Protein AF-A0A935WE87-F1 (afdb_monomer)

Nearest PDB structures (foldseek):
  7uy5-assembly1_J  TM=5.807E-01  e=2.670E-03  Tetrahymena thermophila
  8s92-assembly1_F  TM=5.643E-01  e=6.638E-02  Homo sapiens
  8s91-assembly1_F  TM=5.243E-01  e=5.208E-02  Homo sapiens
  7yox-assembly1_E  TM=4.689E-01  e=5.541E-01  Homo sapiens
  2g3d-assembly1_B  TM=1.998E-01  e=5.222E+00  Aequorea victoria

Structure (mmCIF, N/CA/C/O backbone):
data_AF-A0A935WE87-F1
#
_entry.id   AF-A0A935WE87-F1
#
loop_
_atom_site.group_PDB
_atom_site.id
_atom_site.type_symbol
_atom_site.label_atom_id
_atom_site.label_alt_id
_atom_site.label_comp_id
_atom_site.label_asym_id
_atom_site.label_entity_id
_atom_site.label_seq_id
_atom_site.pdbx_PDB_ins_code
_atom_site.Cartn_x
_atom_site.Cartn_y
_atom_site.Cartn_z
_atom_site.occupancy
_atom_site.B_iso_or_equiv
_atom_site.auth_seq_id
_atom_site.auth_comp_id
_atom_site.auth_asym_id
_atom_site.auth_atom_id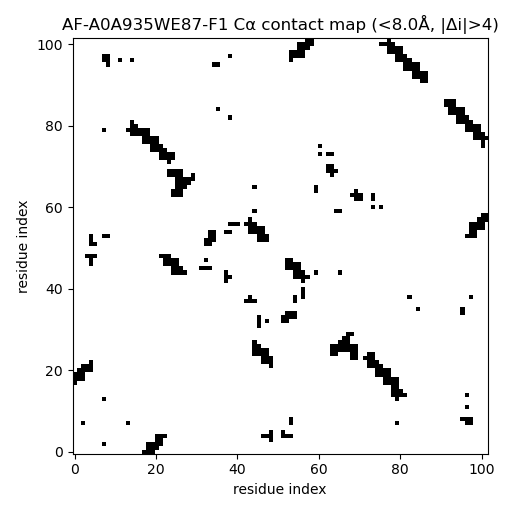
_atom_site.pdbx_PDB_model_num
ATOM 1 N N . MET A 1 1 ? -16.701 2.664 -4.272 1.00 92.69 1 MET A N 1
ATOM 2 C CA . MET A 1 1 ? -16.340 4.039 -3.865 1.00 92.69 1 MET A CA 1
ATOM 3 C C . MET A 1 1 ? -14.937 4.315 -4.362 1.00 92.69 1 MET A C 1
ATOM 5 O O . MET A 1 1 ? -14.079 3.482 -4.104 1.00 92.69 1 MET A O 1
ATOM 9 N N . THR A 1 2 ? -14.718 5.409 -5.086 1.00 96.88 2 THR A N 1
ATOM 10 C CA . THR A 1 2 ? -13.391 5.769 -5.610 1.00 96.88 2 THR A CA 1
ATOM 11 C C . THR A 1 2 ? -12.675 6.690 -4.630 1.00 96.88 2 THR A C 1
ATOM 13 O O . THR A 1 2 ? -13.302 7.620 -4.127 1.00 96.88 2 THR A O 1
ATOM 16 N N . VAL A 1 3 ? -11.402 6.415 -4.346 1.00 97.94 3 VAL A N 1
ATOM 17 C CA . VAL A 1 3 ? -10.561 7.190 -3.419 1.00 97.94 3 VAL A CA 1
ATOM 18 C C . VAL A 1 3 ? -9.139 7.343 -3.957 1.00 97.94 3 VAL A C 1
ATOM 20 O O . VAL A 1 3 ? -8.722 6.576 -4.826 1.00 97.94 3 VAL A O 1
ATOM 23 N N . THR A 1 4 ? -8.392 8.304 -3.417 1.00 98.19 4 THR A N 1
ATOM 24 C CA . THR A 1 4 ? -6.954 8.491 -3.684 1.00 98.19 4 THR A CA 1
ATOM 25 C C . THR A 1 4 ? -6.082 7.793 -2.639 1.00 98.19 4 THR A C 1
ATOM 27 O O . THR A 1 4 ? -6.566 7.423 -1.564 1.00 98.19 4 THR A O 1
ATOM 30 N N . VAL A 1 5 ? -4.778 7.655 -2.916 1.00 97.81 5 VAL A N 1
ATOM 31 C CA . VAL A 1 5 ? -3.800 7.153 -1.927 1.00 97.81 5 VAL A CA 1
ATOM 32 C C . VAL A 1 5 ? -3.806 8.036 -0.681 1.00 97.81 5 VAL A C 1
ATOM 34 O O . VAL A 1 5 ? -3.916 7.527 0.434 1.00 97.81 5 VAL A O 1
ATOM 37 N N . HIS A 1 6 ? -3.811 9.356 -0.871 1.00 97.56 6 HIS A N 1
ATOM 38 C CA . HIS A 1 6 ? -3.872 10.319 0.222 1.00 97.56 6 HIS A CA 1
ATOM 39 C C . HIS A 1 6 ? -5.069 10.087 1.154 1.00 97.56 6 HIS A C 1
ATOM 41 O O . HIS A 1 6 ? -4.930 10.083 2.378 1.00 97.56 6 HIS A O 1
ATOM 47 N N . GLN A 1 7 ? -6.258 9.844 0.593 1.00 97.81 7 GLN A N 1
ATOM 48 C CA . GLN A 1 7 ? -7.461 9.582 1.387 1.00 97.81 7 GLN A CA 1
ATOM 49 C C . GLN A 1 7 ? -7.347 8.280 2.182 1.00 97.81 7 GLN A C 1
ATOM 51 O O . GLN A 1 7 ? -7.739 8.254 3.347 1.00 97.81 7 GLN A O 1
ATOM 56 N N . VAL A 1 8 ? -6.774 7.224 1.596 1.00 97.25 8 VAL A N 1
ATOM 57 C CA . VAL A 1 8 ? -6.531 5.956 2.306 1.00 97.25 8 VAL A CA 1
ATOM 58 C C . VAL A 1 8 ? -5.612 6.155 3.509 1.00 97.25 8 VAL A C 1
ATOM 60 O O . VAL A 1 8 ? -5.829 5.512 4.528 1.00 97.25 8 VAL A O 1
ATOM 63 N N . LEU A 1 9 ? -4.614 7.037 3.408 1.00 95.44 9 LEU A N 1
ATOM 64 C CA . LEU A 1 9 ? -3.634 7.282 4.471 1.00 95.44 9 LEU A CA 1
ATOM 65 C C . LEU A 1 9 ? -4.127 8.235 5.568 1.00 95.44 9 LEU A C 1
ATOM 67 O O . LEU A 1 9 ? -3.600 8.208 6.679 1.00 95.44 9 LEU A O 1
ATOM 71 N N . THR A 1 10 ? -5.083 9.112 5.256 1.00 95.88 10 THR A N 1
ATOM 72 C CA . THR A 1 10 ? -5.496 10.211 6.149 1.00 95.88 10 THR A CA 1
ATOM 73 C C . THR A 1 10 ? -6.924 10.094 6.668 1.00 95.88 10 THR A C 1
ATOM 75 O O . THR A 1 10 ? -7.314 10.879 7.532 1.00 95.88 10 THR A O 1
ATOM 78 N N . THR A 1 11 ? -7.713 9.131 6.178 1.00 97.00 11 THR A N 1
ATOM 79 C CA . THR A 1 11 ? -9.136 8.988 6.522 1.00 97.00 11 THR A CA 1
ATOM 80 C C . THR A 1 11 ? -9.401 7.679 7.284 1.00 97.00 11 THR A C 1
ATOM 82 O O . THR A 1 11 ? -9.693 6.643 6.674 1.00 97.00 11 THR A O 1
ATOM 85 N N . PRO A 1 12 ? -9.399 7.702 8.634 1.00 94.75 12 PRO A N 1
ATOM 86 C CA . PRO A 1 12 ? -9.635 6.511 9.457 1.00 94.75 12 PRO A CA 1
ATOM 87 C C . PRO A 1 12 ? -10.984 5.823 9.213 1.00 94.75 12 PRO A C 1
ATOM 89 O O . PRO A 1 12 ? -11.104 4.610 9.360 1.00 94.75 12 PRO A O 1
ATOM 92 N N . SER A 1 13 ? -12.015 6.573 8.807 1.00 96.88 13 SER A N 1
ATOM 93 C CA . SER A 1 13 ? -13.359 6.030 8.552 1.00 96.88 13 SER A CA 1
ATOM 94 C C . SER A 1 13 ? -13.449 5.132 7.310 1.00 96.88 13 SER A C 1
ATOM 96 O O . SER A 1 13 ? -14.471 4.468 7.113 1.00 96.88 13 SER A O 1
ATOM 98 N N . LEU A 1 14 ? -12.392 5.073 6.488 1.00 97.31 14 LEU A N 1
ATOM 99 C CA . LEU A 1 14 ? -12.295 4.131 5.372 1.00 97.31 14 LEU A CA 1
ATOM 100 C C . LEU A 1 14 ? -11.929 2.714 5.818 1.00 97.31 14 LEU A C 1
ATOM 102 O O . LEU A 1 14 ? -12.151 1.781 5.050 1.00 97.31 14 LEU A O 1
ATOM 106 N N . THR A 1 15 ? -11.407 2.520 7.032 1.00 97.31 15 THR A N 1
ATOM 107 C CA . THR A 1 15 ? -11.024 1.192 7.528 1.00 97.31 15 THR A CA 1
ATOM 108 C C . THR A 1 15 ? -12.209 0.217 7.468 1.00 97.31 15 THR A C 1
ATOM 110 O O . THR A 1 15 ? -13.322 0.508 7.907 1.00 97.31 15 THR A O 1
ATOM 113 N N . GLY A 1 16 ? -11.974 -0.953 6.872 1.00 97.19 16 GLY A N 1
ATOM 114 C CA . GLY A 1 16 ? -12.969 -1.990 6.600 1.00 97.19 16 GLY A CA 1
ATOM 115 C C . GLY A 1 16 ? -13.822 -1.760 5.346 1.00 97.19 16 GLY A C 1
ATOM 116 O O . GLY A 1 16 ? -14.633 -2.620 5.004 1.00 97.19 16 GLY A O 1
ATOM 117 N N . LYS A 1 17 ? -13.675 -0.632 4.638 1.00 98.06 17 LYS A N 1
ATOM 118 C CA . LYS A 1 17 ? -14.428 -0.346 3.407 1.00 98.06 17 LYS A CA 1
ATOM 119 C C . LYS A 1 17 ? -13.715 -0.898 2.176 1.00 98.06 17 LYS A C 1
ATOM 121 O O . LYS A 1 17 ? -12.491 -0.850 2.075 1.00 98.06 17 LYS A O 1
ATOM 126 N N . SER A 1 18 ? -14.508 -1.370 1.214 1.00 98.00 18 SER A N 1
ATOM 127 C CA . SER A 1 18 ? -14.032 -1.695 -0.132 1.00 98.00 18 SER A CA 1
ATOM 128 C C . SER A 1 18 ? -13.967 -0.425 -0.977 1.00 98.00 18 SER A C 1
ATOM 130 O O . SER A 1 18 ? -14.971 0.276 -1.143 1.00 98.00 18 SER A O 1
ATOM 132 N N . VAL A 1 19 ? -12.798 -0.149 -1.543 1.00 98.19 19 VAL A N 1
ATOM 133 C CA . VAL A 1 19 ? -12.514 1.053 -2.327 1.00 98.19 19 VAL A CA 1
ATOM 134 C C . VAL A 1 19 ? -11.922 0.698 -3.689 1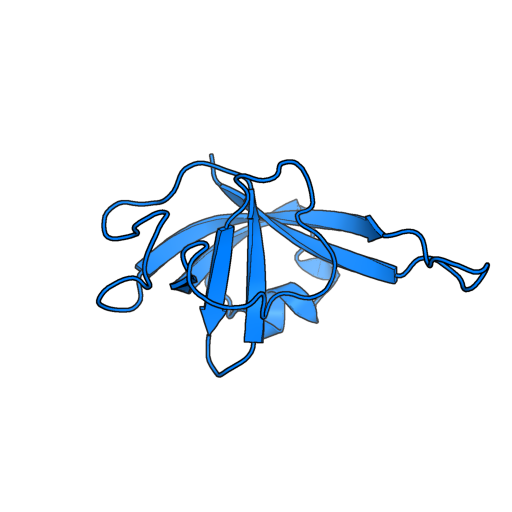.00 98.19 19 VAL A C 1
ATOM 136 O O . VAL A 1 19 ? -11.299 -0.347 -3.853 1.00 98.19 19 VAL A O 1
ATOM 139 N N . SER A 1 20 ? -12.140 1.577 -4.662 1.00 98.00 20 SER A N 1
ATOM 140 C CA . SER A 1 20 ? -11.465 1.589 -5.957 1.00 98.00 20 SER A CA 1
ATOM 141 C C . SER A 1 20 ? -10.421 2.694 -5.925 1.00 98.00 20 SER A C 1
ATOM 143 O O . SER A 1 20 ? -10.746 3.825 -5.567 1.00 98.00 20 SER A O 1
ATOM 145 N N . ILE A 1 21 ? -9.189 2.380 -6.292 1.00 97.75 21 ILE A N 1
ATOM 146 C CA . ILE A 1 21 ? -8.061 3.306 -6.201 1.00 97.75 21 ILE A CA 1
ATOM 147 C C . ILE A 1 21 ? -7.166 3.156 -7.423 1.00 97.75 21 ILE A C 1
ATOM 149 O O . ILE A 1 21 ? -6.950 2.042 -7.900 1.00 97.75 21 ILE A O 1
ATOM 153 N N . THR A 1 22 ? -6.681 4.284 -7.931 1.00 97.81 22 THR A N 1
ATOM 154 C CA . THR A 1 22 ? -5.792 4.350 -9.091 1.00 97.81 22 THR A CA 1
ATOM 155 C C . THR A 1 22 ? -4.422 4.840 -8.652 1.00 97.81 22 THR A C 1
ATOM 157 O O . THR A 1 22 ? -4.343 5.765 -7.852 1.00 97.81 22 THR A O 1
ATOM 160 N N . GLY A 1 23 ? -3.362 4.229 -9.174 1.00 96.94 23 GLY A N 1
ATOM 16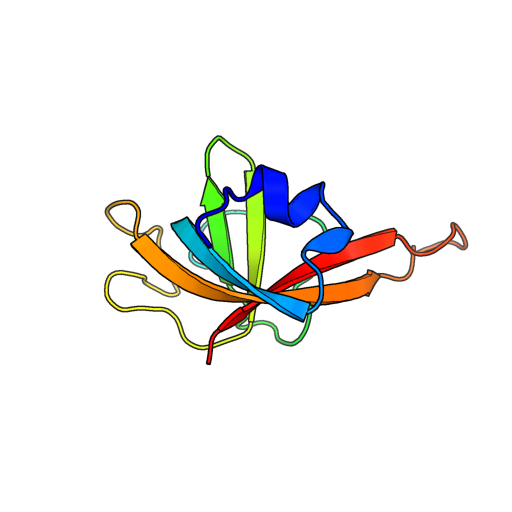1 C CA . GLY A 1 23 ? -1.989 4.644 -8.906 1.00 96.94 23 GLY A CA 1
ATOM 162 C C . GLY A 1 23 ? -0.970 3.825 -9.691 1.00 96.94 23 GLY A C 1
ATOM 163 O O . GLY A 1 23 ? -1.325 2.897 -10.420 1.00 96.94 23 GLY A O 1
ATOM 164 N N . THR A 1 24 ? 0.303 4.158 -9.542 1.00 96.88 24 THR A N 1
ATOM 165 C CA . THR A 1 24 ? 1.426 3.433 -10.138 1.00 96.88 24 THR A CA 1
ATOM 166 C C . THR A 1 24 ? 1.859 2.315 -9.198 1.00 96.88 24 THR A C 1
ATOM 168 O O . THR A 1 24 ? 2.152 2.553 -8.027 1.00 96.88 24 THR A O 1
ATOM 171 N N . CYS A 1 25 ? 1.924 1.079 -9.688 1.00 95.44 25 CYS A N 1
ATOM 172 C CA . CYS A 1 25 ? 2.543 0.006 -8.915 1.00 95.44 25 CYS A CA 1
ATOM 173 C C . CYS A 1 25 ? 4.049 0.234 -8.873 1.00 95.44 25 CYS A C 1
ATOM 175 O O . CYS A 1 25 ? 4.669 0.332 -9.930 1.00 95.44 25 CYS A O 1
ATOM 177 N N . LEU A 1 26 ? 4.646 0.243 -7.686 1.00 94.06 26 LEU A N 1
ATOM 178 C CA . LEU A 1 26 ? 6.095 0.249 -7.536 1.00 94.06 26 LEU A CA 1
ATOM 179 C C . LEU A 1 26 ? 6.576 -1.169 -7.220 1.00 94.06 26 LEU A C 1
ATOM 181 O O . LEU A 1 26 ? 6.184 -1.770 -6.215 1.00 94.06 26 LEU A O 1
ATOM 185 N N . GLY A 1 27 ? 7.432 -1.698 -8.092 1.00 80.62 27 GLY A N 1
ATOM 186 C CA . GLY A 1 27 ? 8.179 -2.924 -7.832 1.00 80.62 27 GLY A CA 1
ATOM 187 C C . GLY A 1 27 ? 9.324 -2.710 -6.834 1.00 80.62 27 GLY A C 1
ATOM 188 O O . GLY A 1 27 ? 9.686 -1.581 -6.512 1.00 80.62 27 GLY A O 1
ATOM 189 N N . TYR A 1 28 ? 9.950 -3.796 -6.383 1.00 79.44 28 TYR A N 1
ATOM 190 C CA . TYR A 1 28 ? 11.002 -3.774 -5.355 1.00 79.44 28 TYR A CA 1
ATOM 191 C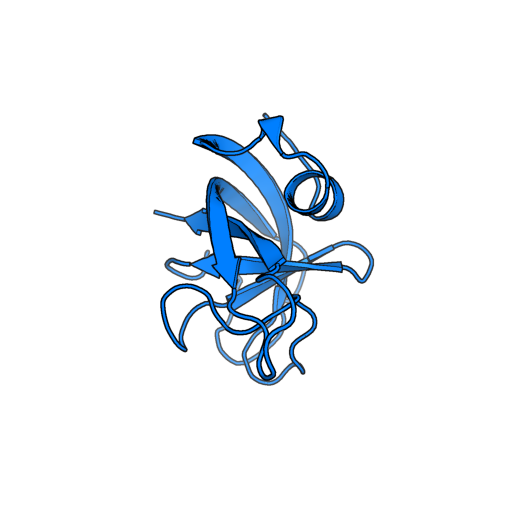 C . TYR A 1 28 ? 12.314 -3.089 -5.779 1.00 79.44 28 TYR A C 1
ATOM 193 O O . TYR A 1 28 ? 13.189 -2.890 -4.940 1.00 79.44 28 TYR A O 1
ATOM 201 N N . SER A 1 29 ? 12.499 -2.770 -7.066 1.00 83.38 29 SER A N 1
ATOM 202 C CA . SER A 1 29 ? 13.655 -1.985 -7.536 1.00 83.38 29 SER A CA 1
ATOM 203 C C . SER A 1 29 ? 13.538 -0.500 -7.199 1.00 83.38 29 SER A C 1
ATOM 205 O O . SER A 1 29 ? 14.537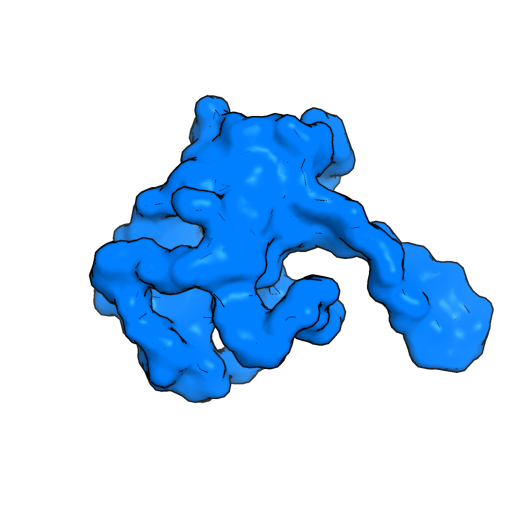 0.217 -7.225 1.00 83.38 29 SER A O 1
ATOM 207 N N . VAL A 1 30 ? 12.326 -0.039 -6.886 1.00 85.50 30 VAL A N 1
ATOM 208 C CA . VAL A 1 30 ? 12.069 1.327 -6.449 1.00 85.50 30 VAL A CA 1
ATOM 209 C C . VAL A 1 30 ? 12.282 1.390 -4.938 1.00 85.50 30 VAL A C 1
ATOM 211 O O . VAL A 1 30 ? 11.777 0.518 -4.224 1.00 85.50 30 VAL A O 1
ATOM 214 N N . PRO A 1 31 ? 12.992 2.411 -4.424 1.00 87.31 31 PRO A N 1
ATOM 215 C CA . PRO A 1 31 ? 13.069 2.645 -2.990 1.00 87.31 31 PRO A CA 1
ATOM 216 C C . PRO A 1 31 ? 11.680 2.684 -2.348 1.00 87.31 31 PRO A C 1
ATOM 218 O O . PRO A 1 31 ? 10.709 3.142 -2.951 1.00 87.31 31 PRO A O 1
ATOM 221 N N . THR A 1 32 ? 11.581 2.217 -1.107 1.00 89.88 32 THR A N 1
ATOM 222 C CA . THR A 1 32 ? 10.329 2.275 -0.353 1.00 89.88 32 THR A CA 1
ATOM 223 C C . THR A 1 32 ? 9.892 3.726 -0.145 1.00 89.88 32 THR A C 1
ATOM 225 O O . THR A 1 32 ? 10.585 4.497 0.515 1.00 89.88 32 THR A O 1
ATOM 228 N N . VAL A 1 33 ? 8.725 4.069 -0.689 1.00 93.00 33 VAL A N 1
ATOM 229 C CA . VAL A 1 33 ? 8.025 5.349 -0.511 1.00 93.00 33 VAL A CA 1
ATOM 230 C C . VAL A 1 33 ? 6.935 5.217 0.558 1.00 93.00 33 VAL A C 1
ATOM 232 O O . VAL A 1 33 ? 6.695 6.147 1.327 1.00 93.00 33 VAL A O 1
ATOM 235 N N . ALA A 1 34 ? 6.280 4.054 0.636 1.00 91.88 34 ALA A N 1
ATOM 236 C CA . ALA A 1 34 ? 5.221 3.797 1.603 1.00 91.88 34 ALA A CA 1
ATOM 237 C C . ALA A 1 34 ? 5.759 3.830 3.043 1.00 91.88 34 ALA A C 1
ATOM 239 O O . ALA A 1 34 ? 6.840 3.325 3.347 1.00 91.88 34 ALA A O 1
ATOM 240 N N . LYS A 1 35 ? 4.993 4.428 3.960 1.00 88.62 35 LYS A N 1
ATOM 241 C CA . LYS A 1 35 ? 5.428 4.607 5.352 1.00 88.62 35 LYS A CA 1
ATOM 242 C C . LYS A 1 35 ? 5.426 3.280 6.122 1.00 88.62 35 LYS A C 1
ATOM 244 O O . LYS A 1 35 ? 4.446 2.533 6.119 1.00 88.62 35 LYS A O 1
ATOM 249 N N . GLY A 1 36 ? 6.507 3.040 6.865 1.00 85.81 36 GL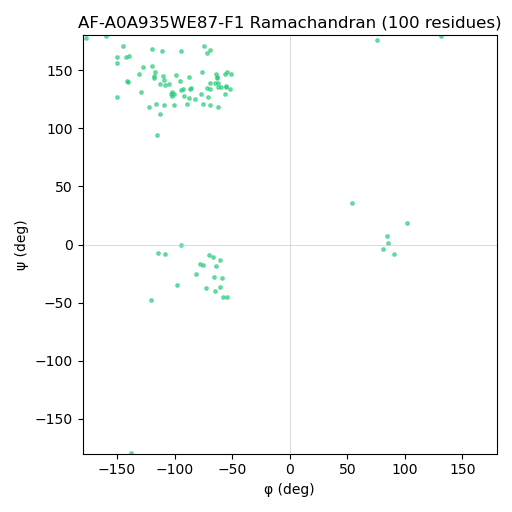Y A N 1
ATOM 250 C CA . GLY A 1 36 ? 6.694 1.835 7.678 1.00 85.81 36 GLY A CA 1
ATOM 251 C C . GLY A 1 36 ? 7.059 0.586 6.858 1.00 85.81 36 GLY A C 1
ATOM 252 O O . GLY A 1 36 ? 7.108 0.643 5.631 1.00 85.81 36 GLY A O 1
ATOM 253 N N . PRO A 1 37 ? 7.335 -0.551 7.522 1.00 88.31 37 PRO A N 1
ATOM 254 C CA . PRO A 1 37 ? 7.707 -1.800 6.849 1.00 88.31 37 PRO A CA 1
ATOM 255 C C . PRO A 1 37 ? 6.526 -2.412 6.069 1.00 88.31 37 PRO A C 1
ATOM 257 O O . PRO A 1 37 ? 5.389 -2.034 6.315 1.00 88.31 37 PRO A O 1
ATOM 260 N N . PRO A 1 38 ? 6.726 -3.401 5.190 1.00 89.12 38 PRO A N 1
ATOM 261 C CA . PRO A 1 38 ? 5.622 -4.198 4.648 1.00 89.12 38 PRO A CA 1
ATOM 262 C C . PRO A 1 38 ? 4.718 -4.776 5.765 1.00 89.12 38 PRO A C 1
ATOM 264 O O . PRO A 1 38 ? 5.258 -5.265 6.763 1.00 89.12 38 PRO A O 1
ATOM 267 N N . PRO A 1 39 ? 3.376 -4.689 5.667 1.00 87.00 39 PRO A N 1
ATOM 268 C CA . PRO A 1 39 ? 2.473 -5.048 6.765 1.00 87.00 39 PRO A CA 1
ATOM 269 C C . PRO A 1 39 ? 2.333 -6.544 7.048 1.00 87.00 39 PRO A C 1
ATOM 271 O O . PRO A 1 39 ? 2.235 -6.929 8.210 1.00 87.00 39 PRO A O 1
ATOM 274 N N . VAL A 1 40 ? 2.321 -7.388 6.019 1.00 85.38 40 VAL A N 1
ATOM 275 C CA . VAL A 1 40 ? 2.026 -8.820 6.149 1.00 85.38 40 VAL A CA 1
ATOM 276 C C . VAL A 1 40 ? 3.189 -9.669 5.654 1.00 85.38 40 VAL A C 1
ATOM 278 O O . VAL A 1 40 ? 3.608 -10.600 6.341 1.00 85.38 40 VAL A O 1
ATOM 281 N N . THR A 1 41 ? 3.740 -9.369 4.476 1.00 86.00 41 THR A N 1
ATOM 282 C CA . THR A 1 41 ? 4.855 -10.136 3.907 1.00 86.00 41 THR A CA 1
ATOM 283 C C . THR A 1 41 ? 5.857 -9.248 3.182 1.00 86.00 41 THR A C 1
ATOM 285 O O . THR A 1 41 ? 5.535 -8.162 2.719 1.00 86.00 41 THR A O 1
ATOM 288 N N . ARG A 1 42 ? 7.072 -9.763 2.961 1.00 83.38 42 ARG A N 1
ATOM 289 C CA . ARG A 1 42 ? 8.069 -9.114 2.087 1.00 83.38 42 ARG A CA 1
ATOM 290 C C . ARG A 1 42 ? 7.614 -8.935 0.629 1.00 83.38 42 ARG A C 1
ATOM 292 O O . ARG A 1 42 ? 8.303 -8.269 -0.130 1.00 83.38 42 ARG A O 1
ATOM 299 N N . SER A 1 43 ? 6.528 -9.600 0.234 1.00 86.19 43 SER A N 1
ATOM 300 C CA . SER A 1 43 ? 5.950 -9.528 -1.108 1.00 86.19 43 SER A CA 1
ATOM 301 C C . SER A 1 43 ? 4.839 -8.484 -1.210 1.00 86.19 43 SER A C 1
ATOM 303 O O . SER A 1 43 ? 4.260 -8.337 -2.287 1.00 86.19 43 SER A O 1
ATOM 305 N N . ASP A 1 44 ? 4.516 -7.785 -0.117 1.00 91.56 44 ASP A N 1
ATOM 306 C CA . ASP A 1 44 ? 3.635 -6.628 -0.203 1.00 91.56 44 ASP A CA 1
ATOM 307 C C . ASP A 1 44 ? 4.311 -5.573 -1.080 1.00 91.56 44 ASP A C 1
ATOM 309 O O . ASP A 1 44 ? 5.526 -5.363 -1.034 1.00 91.56 44 ASP A O 1
ATOM 313 N N . TRP A 1 45 ? 3.513 -4.938 -1.919 1.00 94.31 45 TRP A N 1
ATOM 314 C CA . TRP A 1 45 ? 3.975 -4.013 -2.944 1.00 94.31 45 TRP A CA 1
ATOM 315 C C . TRP A 1 45 ? 3.360 -2.640 -2.702 1.00 94.31 45 TRP A C 1
ATOM 317 O O . TRP A 1 45 ? 2.474 -2.483 -1.864 1.00 94.31 45 TRP A O 1
ATOM 327 N N . GLN A 1 46 ? 3.860 -1.620 -3.389 1.00 96.19 46 GLN A N 1
ATOM 328 C CA . GLN A 1 46 ? 3.452 -0.243 -3.128 1.00 96.19 46 GLN A CA 1
ATOM 329 C C . GLN A 1 46 ? 2.590 0.265 -4.277 1.00 96.19 46 GLN A C 1
ATOM 331 O O . GLN A 1 46 ? 2.916 0.041 -5.444 1.00 96.19 46 GLN A O 1
ATOM 336 N N . LEU A 1 47 ? 1.512 0.964 -3.943 1.00 97.50 47 LEU A N 1
ATOM 337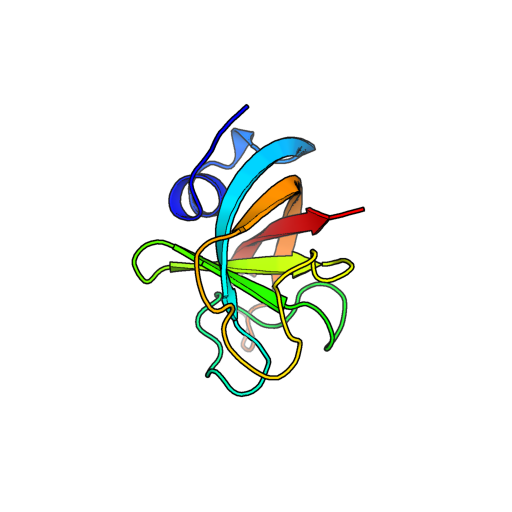 C CA . LEU A 1 47 ? 0.727 1.734 -4.897 1.00 97.50 47 LEU A CA 1
ATOM 338 C C . LEU A 1 47 ? 0.959 3.215 -4.614 1.00 97.50 47 LEU A C 1
ATOM 340 O O . LEU A 1 47 ? 0.694 3.673 -3.502 1.00 97.50 47 LEU A O 1
ATOM 344 N N . GLU A 1 48 ? 1.476 3.929 -5.603 1.00 97.44 48 GLU A N 1
ATOM 345 C CA . GLU A 1 48 ? 1.865 5.334 -5.509 1.00 97.44 48 GLU A CA 1
ATOM 346 C C . GLU A 1 48 ? 0.908 6.229 -6.298 1.00 97.44 48 GLU A C 1
ATOM 348 O O . GLU A 1 48 ? 0.427 5.854 -7.367 1.00 97.44 48 GLU A O 1
ATOM 353 N N . ASP A 1 49 ? 0.614 7.400 -5.746 1.00 97.31 49 ASP A N 1
ATOM 354 C CA . ASP A 1 49 ? -0.123 8.474 -6.403 1.00 97.31 49 ASP A CA 1
ATOM 355 C C . ASP A 1 49 ? 0.362 9.822 -5.845 1.00 97.31 49 ASP A C 1
ATOM 357 O O . ASP A 1 49 ? 0.374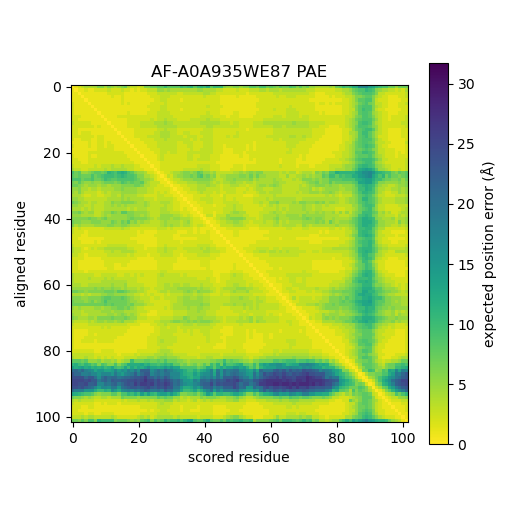 10.038 -4.631 1.00 97.31 49 ASP A O 1
ATOM 361 N N . GLN A 1 50 ? 0.759 10.733 -6.736 1.00 94.00 50 GLN A N 1
ATOM 362 C CA . GLN A 1 50 ? 1.177 12.108 -6.418 1.00 94.00 50 GLN A CA 1
ATOM 363 C C . GLN A 1 50 ? 2.301 12.234 -5.369 1.00 94.00 50 GLN A C 1
ATOM 365 O O . GLN A 1 50 ? 2.340 13.188 -4.593 1.00 94.00 50 GLN A O 1
ATOM 370 N N . GLY A 1 51 ? 3.252 11.303 -5.360 1.00 92.81 51 GLY A N 1
ATOM 371 C CA . GLY A 1 51 ? 4.401 11.292 -4.455 1.00 92.81 51 GLY A CA 1
ATOM 372 C C . GLY A 1 51 ? 4.130 10.643 -3.097 1.00 92.81 51 GLY A C 1
ATOM 373 O O . GLY A 1 51 ? 5.035 10.577 -2.265 1.00 92.81 51 GLY A O 1
ATOM 374 N N . GLU A 1 52 ? 2.919 10.135 -2.865 1.00 95.62 52 GLU A N 1
ATOM 375 C CA . GLU A 1 52 ? 2.574 9.336 -1.692 1.00 95.62 52 GLU A CA 1
ATOM 376 C C . GLU A 1 52 ? 2.341 7.883 -2.097 1.00 95.62 52 GLU A C 1
ATOM 378 O O . GLU A 1 52 ? 1.796 7.602 -3.159 1.00 95.62 52 GLU A O 1
ATOM 383 N N . ALA A 1 53 ? 2.716 6.938 -1.234 1.00 96.81 53 ALA A N 1
ATOM 384 C CA . ALA A 1 53 ? 2.477 5.525 -1.488 1.00 96.81 53 ALA A CA 1
ATOM 385 C C . ALA A 1 53 ? 1.845 4.816 -0.291 1.00 96.81 53 ALA A C 1
ATOM 387 O O . ALA A 1 53 ? 2.133 5.117 0.872 1.00 96.81 53 ALA A O 1
ATOM 388 N N . VAL A 1 54 ? 1.008 3.829 -0.599 1.00 96.88 54 VAL A N 1
ATOM 389 C CA . VAL A 1 54 ? 0.374 2.933 0.366 1.00 96.88 54 VAL A CA 1
ATOM 390 C C . VAL A 1 54 ? 0.808 1.494 0.109 1.00 96.88 54 VAL A C 1
ATOM 392 O O . VAL A 1 54 ? 0.980 1.071 -1.036 1.00 96.88 54 VAL A O 1
ATOM 395 N N . TRP A 1 55 ? 0.983 0.730 1.186 1.00 96.75 55 TRP A N 1
ATOM 396 C CA . TRP A 1 55 ? 1.231 -0.704 1.089 1.00 96.75 55 TRP A CA 1
ATOM 397 C C . TRP A 1 55 ? -0.009 -1.445 0.595 1.00 96.75 55 TRP A C 1
ATOM 399 O O . TRP A 1 55 ? -1.124 -1.185 1.051 1.00 96.75 55 TRP A O 1
ATOM 409 N N . VAL A 1 56 ? 0.202 -2.413 -0.290 1.00 96.50 56 VAL A N 1
ATOM 410 C CA . VAL A 1 56 ? -0.815 -3.339 -0.773 1.00 96.50 56 VAL A CA 1
ATOM 411 C C . VAL A 1 56 ? -0.372 -4.767 -0.484 1.00 96.50 56 VAL A C 1
ATOM 413 O O . VAL A 1 56 ? 0.632 -5.249 -1.008 1.00 96.50 56 VAL A O 1
ATOM 416 N N . THR A 1 57 ? -1.158 -5.463 0.329 1.00 95.06 57 THR A N 1
ATOM 417 C CA . THR A 1 57 ? -1.046 -6.905 0.536 1.00 95.06 57 THR A CA 1
ATOM 418 C C . THR A 1 57 ? -1.963 -7.619 -0.444 1.00 95.06 57 THR A C 1
ATOM 420 O O . THR A 1 57 ? -3.163 -7.340 -0.505 1.00 95.06 57 THR A O 1
ATOM 423 N N . GLY A 1 58 ? -1.409 -8.571 -1.189 1.00 93.19 58 GLY A N 1
ATOM 424 C CA . GLY A 1 58 ? -2.147 -9.381 -2.156 1.00 93.19 58 GLY A CA 1
ATOM 425 C C . GLY A 1 58 ? -1.455 -9.454 -3.517 1.00 93.19 58 GLY A C 1
ATOM 426 O O . GLY A 1 58 ? -0.396 -8.856 -3.711 1.00 93.19 58 GLY A O 1
ATOM 427 N N . PRO A 1 59 ? -2.036 -10.186 -4.480 1.00 92.25 59 PRO A N 1
ATOM 428 C CA . PRO A 1 59 ? -1.431 -10.362 -5.794 1.00 92.25 59 PRO A CA 1
ATOM 429 C C . PRO A 1 59 ? -1.312 -9.030 -6.544 1.00 92.25 59 PRO A C 1
ATOM 431 O O . PRO A 1 59 ? -2.211 -8.185 -6.474 1.00 92.25 59 PRO A O 1
ATOM 434 N N . LEU A 1 60 ? -0.233 -8.869 -7.313 1.00 92.62 60 LEU A N 1
ATOM 435 C CA . LEU A 1 60 ? -0.088 -7.760 -8.259 1.00 92.62 60 LEU A CA 1
ATOM 436 C C . LEU A 1 60 ? -1.191 -7.847 -9.331 1.00 92.62 60 LEU A C 1
ATOM 438 O O . LEU A 1 60 ? -1.479 -8.943 -9.824 1.00 92.62 60 LEU A O 1
ATOM 442 N N . PRO A 1 61 ? -1.845 -6.732 -9.690 1.00 92.62 61 PRO A N 1
ATOM 443 C CA . PRO A 1 61 ? -2.801 -6.717 -10.788 1.00 92.62 61 PRO A CA 1
ATOM 444 C C . PRO A 1 61 ? -2.082 -6.835 -12.142 1.00 92.62 61 PRO A C 1
ATOM 446 O O . PRO A 1 61 ? -0.875 -6.614 -12.261 1.00 92.62 61 PRO A O 1
ATOM 449 N N . SER A 1 62 ? -2.844 -7.148 -13.190 1.00 90.50 62 SER A N 1
ATOM 450 C CA . SER A 1 62 ? -2.346 -7.130 -14.568 1.00 90.50 62 SER A CA 1
ATOM 451 C C . SER A 1 62 ? -1.753 -5.764 -14.921 1.00 90.50 62 SER A C 1
ATOM 453 O O . SER A 1 62 ? -2.366 -4.737 -14.637 1.00 90.50 62 SER A O 1
ATOM 455 N N . GLY A 1 63 ? -0.589 -5.758 -15.572 1.00 87.19 63 GLY A N 1
ATOM 456 C CA . GLY A 1 63 ? 0.128 -4.529 -15.933 1.00 87.19 63 GLY A CA 1
ATOM 457 C C . GLY A 1 63 ? 1.120 -4.044 -14.872 1.00 87.19 63 GLY A C 1
ATOM 458 O O . GLY A 1 63 ? 1.925 -3.161 -15.164 1.00 87.19 63 GLY A O 1
ATOM 459 N N . CYS A 1 64 ? 1.127 -4.654 -13.684 1.00 92.31 64 CYS A N 1
ATOM 460 C CA . CYS A 1 64 ? 2.148 -4.415 -12.674 1.00 92.31 64 CYS A CA 1
ATOM 461 C C . CYS A 1 64 ? 3.217 -5.503 -12.689 1.00 92.31 64 CYS A C 1
ATOM 463 O O . CYS A 1 64 ? 2.942 -6.674 -12.952 1.00 92.31 64 CYS A O 1
ATOM 465 N N . GLN A 1 65 ? 4.451 -5.104 -12.397 1.00 90.19 65 GLN A N 1
ATOM 466 C CA . GLN A 1 65 ? 5.595 -6.000 -12.319 1.00 90.19 65 GLN A CA 1
ATOM 467 C C . GLN A 1 65 ? 6.158 -5.972 -10.904 1.00 90.19 65 GLN A C 1
ATOM 469 O O . GLN A 1 65 ? 6.180 -4.935 -10.251 1.00 90.19 65 GLN A O 1
ATOM 474 N N . ALA A 1 66 ? 6.651 -7.115 -10.430 1.00 86.62 66 ALA A N 1
ATOM 475 C CA . ALA A 1 66 ? 7.268 -7.177 -9.108 1.00 86.62 66 ALA A CA 1
ATOM 476 C C . ALA A 1 66 ? 8.559 -6.353 -9.046 1.00 86.62 66 ALA A C 1
ATOM 478 O O . ALA A 1 66 ? 8.930 -5.874 -7.983 1.00 86.62 66 ALA A O 1
ATOM 479 N N . THR A 1 67 ? 9.245 -6.196 -10.178 1.00 88.12 67 THR A N 1
ATOM 480 C CA . THR A 1 67 ? 10.631 -5.723 -10.240 1.00 88.12 67 THR A CA 1
ATOM 481 C C . THR A 1 67 ? 10.767 -4.310 -10.787 1.00 88.12 67 THR A C 1
ATOM 483 O O . THR A 1 67 ? 11.876 -3.794 -10.809 1.00 88.12 67 THR A O 1
ATOM 486 N N . ALA A 1 68 ? 9.699 -3.701 -11.296 1.00 88.44 68 ALA A N 1
ATOM 487 C CA . ALA A 1 68 ? 9.741 -2.412 -11.977 1.00 88.44 68 ALA A CA 1
ATOM 488 C C . ALA A 1 68 ? 8.417 -1.665 -11.777 1.00 88.44 68 ALA A C 1
ATOM 490 O O . ALA A 1 68 ? 7.395 -2.312 -11.526 1.00 88.44 68 ALA A O 1
ATOM 491 N N . PRO A 1 69 ? 8.416 -0.327 -11.892 1.00 91.88 69 PRO A N 1
ATOM 492 C CA . PRO A 1 69 ? 7.1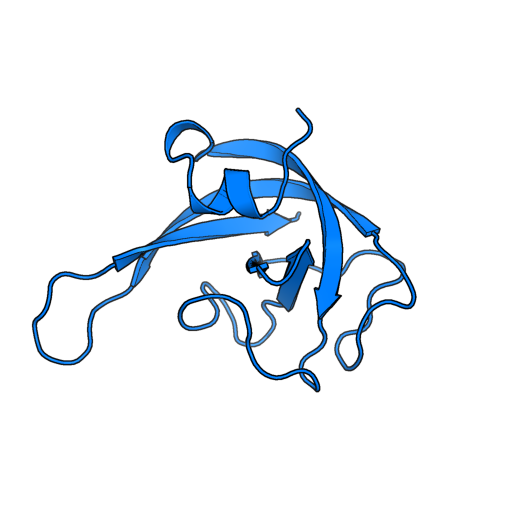81 0.437 -11.960 1.00 91.88 69 PRO A CA 1
ATOM 493 C C . PRO A 1 69 ? 6.257 -0.061 -13.075 1.00 91.88 69 PRO A C 1
ATOM 495 O O . PRO A 1 69 ? 6.726 -0.507 -14.127 1.00 91.88 69 PRO A O 1
ATOM 498 N N . SER A 1 70 ? 4.943 0.047 -12.880 1.00 93.12 70 SER A N 1
ATOM 499 C CA . SER A 1 70 ? 4.005 -0.139 -13.988 1.00 93.12 70 SER A CA 1
ATOM 500 C C . SER A 1 70 ? 4.212 0.943 -15.057 1.00 93.12 70 SER A C 1
ATOM 502 O O . SER A 1 70 ? 4.542 2.085 -14.749 1.00 93.12 70 SER A O 1
ATOM 504 N N . ALA A 1 71 ? 3.998 0.593 -16.331 1.00 91.50 71 ALA A N 1
ATOM 505 C CA . ALA A 1 71 ? 4.172 1.523 -17.457 1.00 91.50 71 ALA A CA 1
ATOM 506 C C . ALA A 1 71 ? 3.190 2.714 -17.427 1.00 91.50 71 ALA A C 1
ATOM 508 O O . ALA A 1 71 ? 3.417 3.729 -18.079 1.00 91.50 71 ALA A O 1
ATOM 509 N N . GLY A 1 72 ? 2.099 2.581 -16.674 1.00 91.31 72 GLY A N 1
ATOM 510 C CA . GLY A 1 72 ? 1.152 3.644 -16.373 1.00 91.31 72 GLY A CA 1
ATOM 511 C C . GLY A 1 72 ? 0.333 3.311 -15.124 1.00 91.31 72 GLY A C 1
ATOM 512 O O . GLY A 1 72 ? 0.528 2.238 -14.532 1.00 91.31 72 GLY A O 1
ATOM 513 N N . PRO A 1 73 ? -0.582 4.208 -14.720 1.00 95.06 73 PRO A N 1
ATOM 514 C CA . PRO A 1 73 ? -1.451 3.972 -13.580 1.00 95.06 73 PRO A CA 1
ATOM 515 C C . PRO A 1 73 ? -2.370 2.771 -13.809 1.00 95.06 73 PRO A C 1
ATOM 517 O O . PRO A 1 73 ? -2.889 2.560 -14.906 1.00 95.06 73 PRO A O 1
ATOM 520 N N . VAL A 1 74 ? -2.610 2.012 -12.747 1.00 96.06 74 VAL A N 1
ATOM 521 C CA . VAL A 1 74 ? -3.580 0.919 -12.708 1.00 96.06 74 VAL A CA 1
ATOM 522 C C . VAL A 1 74 ? -4.666 1.231 -11.695 1.00 96.06 74 VAL A C 1
ATOM 524 O O . VAL A 1 74 ? -4.407 1.863 -10.672 1.00 96.06 74 VAL A O 1
ATOM 527 N N . THR A 1 75 ? -5.879 0.749 -11.950 1.00 96.88 75 THR A N 1
ATOM 528 C CA . THR A 1 75 ? -6.973 0.804 -10.978 1.00 96.88 75 THR A CA 1
ATOM 529 C C . THR A 1 75 ? -7.154 -0.560 -10.327 1.00 96.88 75 THR A C 1
ATOM 531 O O . THR A 1 75 ? -7.312 -1.570 -11.014 1.00 96.88 75 THR A O 1
ATOM 534 N N . ILE A 1 76 ? -7.169 -0.594 -8.997 1.00 97.06 76 ILE A N 1
ATOM 535 C CA . ILE A 1 76 ? -7.461 -1.797 -8.214 1.00 97.06 76 ILE A CA 1
ATOM 536 C C . ILE A 1 76 ? -8.694 -1.591 -7.340 1.00 97.06 76 ILE A C 1
ATOM 538 O O . ILE A 1 76 ? -9.007 -0.478 -6.924 1.00 97.06 76 ILE A O 1
ATOM 542 N N . THR A 1 77 ? -9.366 -2.695 -7.018 1.00 97.81 77 THR A N 1
ATOM 543 C CA . THR A 1 77 ? -10.317 -2.756 -5.905 1.00 97.81 77 THR A CA 1
ATOM 544 C C . THR A 1 77 ? -9.647 -3.451 -4.727 1.00 97.81 77 THR A C 1
ATOM 546 O O . THR A 1 77 ? -9.038 -4.507 -4.903 1.00 97.81 77 THR A O 1
ATOM 549 N N . ALA A 1 78 ? -9.739 -2.859 -3.539 1.00 97.94 78 ALA A N 1
ATOM 550 C CA . ALA A 1 78 ? -9.137 -3.387 -2.320 1.00 97.94 78 ALA A CA 1
ATOM 551 C C . ALA A 1 78 ? -9.947 -2.982 -1.082 1.00 97.94 78 ALA A C 1
ATOM 553 O O . ALA A 1 78 ? -10.740 -2.041 -1.119 1.00 97.94 78 ALA A O 1
ATOM 554 N N . VAL A 1 79 ? -9.740 -3.689 0.026 1.00 98.31 79 VAL A N 1
ATOM 555 C CA . VAL A 1 79 ? -10.271 -3.308 1.339 1.00 98.31 79 VAL A CA 1
ATOM 556 C C . VAL A 1 79 ? -9.210 -2.515 2.090 1.00 98.31 79 VAL A C 1
ATOM 558 O O . VAL A 1 79 ? -8.058 -2.941 2.143 1.00 98.31 79 VAL A O 1
ATOM 561 N N . VAL A 1 80 ? -9.586 -1.385 2.688 1.00 97.88 80 VAL A N 1
ATOM 562 C CA . VAL A 1 80 ? -8.681 -0.639 3.574 1.00 97.88 80 VAL A CA 1
ATOM 563 C C . VAL A 1 80 ? -8.591 -1.368 4.911 1.00 97.88 80 VAL A C 1
ATOM 565 O O . VAL A 1 80 ? -9.598 -1.563 5.591 1.00 97.88 80 VAL A O 1
ATOM 568 N N . ALA A 1 81 ? -7.391 -1.775 5.292 1.00 96.56 81 ALA A N 1
ATOM 569 C CA . ALA A 1 81 ? -7.081 -2.385 6.575 1.00 96.56 81 ALA A CA 1
ATOM 570 C C . ALA A 1 81 ? -6.225 -1.436 7.420 1.00 96.56 81 ALA A C 1
ATOM 572 O O . ALA A 1 81 ? -5.702 -0.437 6.924 1.00 96.56 81 ALA A O 1
ATOM 573 N N . GLN A 1 82 ? -6.103 -1.744 8.708 1.00 94.62 82 GLN A N 1
ATOM 574 C CA . GLN A 1 82 ? -5.330 -0.950 9.650 1.00 94.62 82 GLN A CA 1
ATOM 575 C C . GLN A 1 82 ? -4.593 -1.862 10.626 1.00 94.62 82 GLN A C 1
ATOM 577 O O . GLN A 1 82 ? -5.151 -2.859 11.085 1.00 94.62 82 GLN A O 1
ATOM 582 N N . ASP A 1 83 ? -3.363 -1.495 10.962 1.00 90.06 83 ASP A N 1
ATOM 583 C CA . ASP A 1 83 ? -2.591 -2.096 12.043 1.00 90.06 83 ASP A CA 1
ATOM 584 C C . ASP A 1 83 ? -1.848 -1.032 12.865 1.00 90.06 83 ASP A C 1
ATOM 586 O O . ASP A 1 83 ? -1.977 0.177 12.638 1.00 90.06 83 ASP A O 1
ATOM 590 N N . THR A 1 84 ? -1.105 -1.503 13.866 1.00 85.06 84 THR A N 1
ATOM 591 C CA . THR A 1 84 ? -0.230 -0.676 14.695 1.00 85.06 84 THR A CA 1
ATOM 592 C C . THR A 1 84 ? 1.204 -1.134 14.484 1.00 85.06 84 THR A C 1
ATOM 594 O O . THR A 1 84 ? 1.540 -2.284 14.766 1.00 85.06 84 THR A O 1
ATOM 597 N N . VAL A 1 85 ? 2.063 -0.231 14.021 1.00 77.19 85 VAL A N 1
ATOM 598 C CA . VAL A 1 85 ? 3.497 -0.482 13.873 1.00 77.19 85 VAL A CA 1
ATOM 599 C C . VAL A 1 85 ? 4.188 -0.106 15.186 1.00 77.19 85 VAL A C 1
ATOM 601 O O . VAL A 1 85 ? 4.083 1.052 15.596 1.00 77.19 85 VAL A O 1
ATOM 604 N N . PRO A 1 86 ? 4.892 -1.029 15.867 1.00 68.12 86 PRO A N 1
ATOM 605 C CA . PRO A 1 86 ? 5.639 -0.694 17.076 1.00 68.12 86 PRO A CA 1
ATOM 606 C C . PRO A 1 86 ? 6.693 0.378 16.779 1.00 68.12 86 PRO A C 1
ATOM 608 O O . PRO A 1 86 ? 7.421 0.259 15.792 1.00 68.12 86 PRO A O 1
ATOM 611 N N . ALA A 1 87 ? 6.822 1.399 17.630 1.00 59.81 87 ALA A N 1
ATOM 612 C CA . ALA A 1 87 ? 7.985 2.272 17.532 1.00 59.81 87 ALA A CA 1
ATOM 613 C C . ALA A 1 87 ? 9.189 1.551 18.145 1.00 59.81 87 ALA A C 1
ATOM 615 O O . ALA A 1 87 ? 9.134 1.049 19.272 1.00 59.81 87 ALA A O 1
ATOM 616 N N . LEU A 1 88 ? 10.298 1.509 17.417 1.00 59.44 88 LEU A N 1
ATOM 617 C CA . LEU A 1 88 ? 11.565 1.087 17.996 1.00 59.44 88 LEU A CA 1
ATOM 618 C C . LEU A 1 88 ? 12.006 2.176 18.990 1.00 59.44 88 LEU A C 1
ATOM 620 O O . LEU A 1 88 ? 12.159 3.330 18.602 1.00 59.44 88 LEU A O 1
ATOM 624 N N . GLY A 1 89 ? 12.175 1.825 20.272 1.00 60.09 89 GLY A N 1
ATOM 625 C CA . GLY A 1 89 ? 12.667 2.753 21.305 1.00 60.09 89 GLY A CA 1
ATOM 626 C C . GLY A 1 89 ? 11.623 3.354 22.259 1.00 60.09 89 GLY A C 1
ATOM 627 O O . GLY A 1 89 ? 11.916 4.348 22.913 1.00 60.09 89 GLY A O 1
ATOM 628 N N . GLY A 1 90 ? 10.423 2.772 22.378 1.00 48.56 90 GLY A N 1
ATOM 629 C CA . GLY A 1 90 ? 9.486 3.108 23.465 1.00 48.56 90 GLY A CA 1
ATOM 630 C C . GLY A 1 90 ? 8.588 4.328 23.229 1.00 48.56 90 GLY A C 1
ATOM 631 O O . GLY A 1 90 ? 7.849 4.722 24.128 1.00 48.56 90 GLY A O 1
ATOM 632 N N . GLN A 1 91 ? 8.598 4.907 22.026 1.00 51.09 91 GLN A N 1
ATOM 633 C CA . GLN A 1 91 ? 7.532 5.815 21.596 1.00 51.09 91 GLN A CA 1
ATOM 634 C C . GLN A 1 91 ? 6.278 4.998 21.223 1.00 51.09 91 GLN A C 1
ATOM 636 O O . GLN A 1 91 ? 6.376 3.839 20.823 1.00 51.09 91 GLN A O 1
ATOM 641 N N . GLY A 1 92 ? 5.078 5.548 21.422 1.00 53.28 92 GLY A N 1
ATOM 642 C CA . GLY A 1 92 ? 3.833 4.844 21.093 1.00 53.28 92 GLY A CA 1
ATOM 643 C C . GLY A 1 92 ? 3.822 4.404 19.626 1.00 53.28 92 GLY A C 1
ATOM 644 O O . GLY A 1 92 ? 4.243 5.160 18.753 1.00 53.28 92 GLY A O 1
ATOM 645 N N . GLY A 1 93 ? 3.386 3.170 19.357 1.00 65.88 93 GLY A N 1
ATOM 646 C CA . GLY A 1 93 ? 3.295 2.660 17.989 1.00 65.88 93 GLY A CA 1
ATOM 647 C C . GLY A 1 93 ? 2.425 3.548 17.092 1.00 65.88 93 GLY A C 1
ATOM 648 O O . GLY A 1 93 ? 1.455 4.150 17.554 1.00 65.88 93 GLY A O 1
ATOM 649 N N . GLY A 1 94 ? 2.780 3.639 15.811 1.00 78.44 94 GLY A N 1
ATOM 650 C CA . GLY A 1 94 ? 2.042 4.420 14.821 1.00 78.44 94 GLY A CA 1
ATOM 651 C C . GLY A 1 94 ? 0.915 3.604 14.196 1.00 78.44 94 GLY A C 1
ATOM 652 O O . GLY A 1 94 ? 1.133 2.463 13.788 1.00 78.44 94 GLY A O 1
ATOM 653 N N . VAL A 1 95 ? -0.281 4.186 14.097 1.00 86.31 95 VAL A N 1
ATOM 654 C CA . VAL A 1 95 ? -1.368 3.599 13.301 1.00 86.31 95 VAL A CA 1
ATOM 655 C C . VAL A 1 95 ? -0.999 3.690 11.824 1.00 86.31 95 VAL A C 1
ATOM 657 O O . VAL A 1 95 ? -0.587 4.750 11.351 1.00 86.31 95 VAL A O 1
ATOM 660 N N . ARG A 1 96 ? -1.178 2.594 11.089 1.00 91.69 96 ARG A N 1
ATOM 661 C CA . ARG A 1 96 ? -0.970 2.551 9.643 1.00 91.69 96 ARG A CA 1
ATOM 662 C C . ARG A 1 96 ? -2.181 1.950 8.955 1.00 91.69 96 ARG A C 1
ATOM 664 O O . ARG A 1 96 ? -2.639 0.872 9.319 1.00 91.69 96 ARG A O 1
ATOM 671 N N . GLN A 1 97 ? -2.650 2.633 7.916 1.00 95.62 97 GLN A N 1
ATOM 672 C CA . GLN A 1 97 ? -3.627 2.097 6.977 1.00 95.62 97 GLN A CA 1
ATOM 673 C C . GLN A 1 97 ? -2.907 1.511 5.755 1.00 95.62 97 GLN A C 1
ATOM 675 O O . GLN A 1 97 ? -1.903 2.053 5.289 1.00 95.62 97 GLN A O 1
ATOM 680 N N . TYR A 1 98 ? -3.405 0.384 5.259 1.00 96.75 98 TYR A N 1
ATOM 681 C CA . TYR A 1 98 ? -2.886 -0.315 4.083 1.00 96.75 98 TYR A CA 1
ATOM 682 C C . TYR A 1 98 ? -4.036 -0.953 3.297 1.00 96.75 98 TYR A C 1
ATOM 684 O O . TYR A 1 98 ? -5.182 -0.971 3.747 1.00 96.75 98 TYR A O 1
ATOM 692 N N . LEU A 1 99 ? -3.750 -1.460 2.102 1.00 97.50 99 LEU A N 1
ATOM 693 C CA . LEU A 1 99 ? -4.742 -2.072 1.225 1.00 97.50 99 LEU A CA 1
ATOM 694 C C . LEU A 1 99 ? -4.605 -3.592 1.217 1.00 97.50 99 LEU A C 1
ATOM 696 O O . LEU A 1 99 ? -3.507 -4.128 1.114 1.00 97.50 99 LEU A O 1
ATOM 700 N N . VAL A 1 100 ? -5.737 -4.290 1.256 1.00 97.38 100 VAL A N 1
ATOM 701 C CA . VAL A 1 100 ? -5.816 -5.739 1.064 1.00 97.38 100 VAL A CA 1
ATOM 702 C C . VAL A 1 100 ? -6.548 -6.017 -0.239 1.00 97.38 100 VAL A C 1
ATOM 704 O O . VAL A 1 100 ? -7.751 -5.766 -0.357 1.00 97.38 100 VAL A O 1
ATOM 707 N N . ARG A 1 101 ? -5.821 -6.552 -1.218 1.00 94.69 101 ARG A N 1
ATOM 708 C CA . ARG A 1 101 ? -6.355 -6.990 -2.508 1.00 94.69 101 ARG A CA 1
ATOM 709 C C . ARG A 1 101 ? -6.532 -8.508 -2.491 1.00 94.69 101 ARG A C 1
ATOM 711 O O . ARG A 1 101 ? -5.609 -9.232 -2.126 1.00 94.69 101 ARG A O 1
ATOM 718 N N . ARG A 1 102 ? -7.717 -8.977 -2.880 1.00 82.94 102 ARG A N 1
ATOM 719 C CA . ARG A 1 102 ? -8.033 -10.402 -3.053 1.00 82.94 102 ARG A CA 1
ATOM 720 C C . ARG A 1 102 ? -8.213 -10.724 -4.527 1.00 82.94 102 ARG A C 1
ATOM 722 O O . ARG A 1 102 ? -8.647 -9.811 -5.264 1.00 82.94 102 ARG A O 1
#

Solvent-accessible surface area (backbone atoms only — not comparable to full-atom values): 5877 Å² total; per-residue (Å²): 95,80,51,48,49,66,49,57,69,72,38,76,88,45,54,77,36,68,35,35,37,57,23,32,35,43,9,75,71,50,79,87,68,34,81,74,74,67,90,88,42,94,75,39,38,36,39,29,41,96,93,41,34,34,45,31,42,50,79,79,57,92,75,48,43,72,65,36,63,24,95,54,72,46,76,48,66,30,32,29,41,74,52,72,47,77,40,89,86,80,51,80,51,47,79,44,53,33,34,42,35,126

pLDDT: mean 90.18, std 10.71, range [48.56, 98.31]

Foldseek 3Di:
DEDELVCLWPPPVQAQPKYKYKFKKAAPQDPDQEPDDADPDPQFTWGDDPSHIATEPDDDDPQCDNHGIRPGMDIAIWRKHWDWAPDDPPDGTDIGIHTYGD

Radius of gyration: 12.98 Å; Cα contacts (8 Å, |Δi|>4): 234; chains: 1; bounding box: 30×22×41 Å

Secondary structure (DSSP, 8-state):
-EE-HHHHHH-GGGTT-EEEEEEEEEPTTSPP-SSSS-SS-TT-EEEEETTEEEEEESPPPTT--SSS--SS-EEEEEEEEEEEEPPTTSSPPEEEEEEE--

Mean predicted aligned error: 4.49 Å

Sequence (102 aa):
MTVTVHQVLTTPSLTGKSVSITGTCLGYSVPTVAKGPPPVTRSDWQLEDQGEAVWVTGPLPSGCQATAPSAGPVTITAVVAQDTVPALGGQGGGVRQYLVRR